Protein AF-A0A9X8VG04-F1 (afdb_monomer_lite)

pLDDT: mean 87.17, std 11.81, range [40.75, 97.5]

Foldseek 3Di:
DDDDDDDPDDPDDDDDPDDDPAPDDPQKGWRDACVPVNPVCPPDGTDIDGHDDPVVLVVVVPDDDDDDPPDDDDDDDPDDDDDDDDDD

Organism: Serratia marcescens (NCBI:txid615)

Secondary structure (DSSP, 8-state):
------PPPPPPPPP-------EEETTEEEEE-HHHHGGGGTT---EEEE---HHHHHHHTTPPP----S-------SSS--------

Radius of gyration: 20.87 Å; chains: 1; bounding box: 71×32×40 Å

Sequence (88 aa):
MNTTLTSPLAPNPRRITQRTRGQSHGPITRLMSPSDLGQVLKPFVFLDLFDADQRTMAMLANMPLHPHSGIATVTVPLEGAFHYEDPA

InterPro domains:
  IPR003829 Pirin, N-terminal domain [PF02678] (36-86)
  IPR011051 RmlC-like cupin domain superfamily [SSF51182] (18-87)
  IPR014710 RmlC-like jelly roll fold [G3DSA:2.60.120.10] (18-88)

Structure (mmCIF, N/CA/C/O backbone):
data_AF-A0A9X8VG04-F1
#
_entry.id   AF-A0A9X8VG04-F1
#
loop_
_atom_site.group_PDB
_atom_site.id
_atom_site.type_symbol
_atom_site.label_atom_id
_atom_site.label_alt_id
_atom_site.label_comp_id
_atom_site.label_asym_id
_atom_site.label_entity_id
_atom_site.label_seq_id
_atom_site.pdbx_PDB_ins_code
_atom_site.Cartn_x
_atom_site.Cartn_y
_atom_site.Cartn_z
_atom_site.occupancy
_atom_site.B_iso_or_equiv
_atom_site.auth_seq_id
_atom_site.auth_comp_id
_atom_site.auth_asym_id
_atom_site.auth_atom_id
_atom_site.pdbx_PDB_model_num
ATOM 1 N N . MET A 1 1 ? -55.087 -5.350 22.865 1.00 43.06 1 MET A N 1
ATOM 2 C CA . MET A 1 1 ? -53.653 -5.076 23.091 1.00 43.06 1 MET A CA 1
ATOM 3 C C . MET A 1 1 ? -53.003 -5.061 21.720 1.00 43.06 1 MET A C 1
ATOM 5 O O . MET A 1 1 ? -52.953 -6.112 21.099 1.00 43.06 1 MET A O 1
ATOM 9 N N . ASN A 1 2 ? -52.634 -3.889 21.196 1.00 40.75 2 ASN A N 1
ATOM 10 C CA . ASN A 1 2 ? -52.058 -3.784 19.854 1.00 40.75 2 ASN A CA 1
ATOM 11 C C . ASN A 1 2 ? -50.541 -3.700 19.972 1.00 40.75 2 ASN A C 1
ATOM 13 O O . ASN A 1 2 ? -50.003 -2.693 20.424 1.00 40.75 2 ASN A O 1
ATOM 17 N N . THR A 1 3 ? -49.873 -4.779 19.583 1.00 51.94 3 THR A N 1
ATOM 18 C CA . THR A 1 3 ? -48.417 -4.866 19.528 1.00 51.94 3 THR A CA 1
ATOM 19 C C . THR A 1 3 ? -47.944 -4.162 18.260 1.00 51.94 3 THR A C 1
ATOM 21 O O . THR A 1 3 ? -48.035 -4.704 17.161 1.00 51.94 3 THR A O 1
ATOM 24 N N . THR A 1 4 ? -47.480 -2.923 18.393 1.00 56.03 4 THR A N 1
ATOM 25 C CA . THR A 1 4 ? -46.771 -2.208 17.331 1.00 56.03 4 THR A CA 1
ATOM 26 C C . THR A 1 4 ? -45.419 -2.882 17.108 1.00 56.03 4 THR A C 1
ATOM 28 O O . THR A 1 4 ? -44.536 -2.827 17.959 1.00 56.03 4 THR A O 1
ATOM 31 N N . LEU A 1 5 ? -45.259 -3.544 15.962 1.00 61.09 5 LEU A N 1
ATOM 32 C CA . LEU A 1 5 ? -43.967 -4.045 15.503 1.00 61.09 5 LEU A CA 1
ATOM 33 C C . LEU A 1 5 ? -43.139 -2.851 15.013 1.00 61.09 5 LEU A C 1
ATOM 35 O O . LEU A 1 5 ? -43.412 -2.282 13.957 1.00 61.09 5 LEU A O 1
ATOM 39 N N . THR A 1 6 ? -42.145 -2.447 15.799 1.00 60.50 6 THR A N 1
ATOM 40 C CA . THR A 1 6 ? -41.164 -1.435 15.400 1.00 60.50 6 THR A CA 1
ATOM 41 C C . THR A 1 6 ? -40.332 -1.991 14.244 1.00 60.50 6 THR A C 1
ATOM 43 O O . THR A 1 6 ? -39.575 -2.943 14.423 1.00 60.50 6 THR A O 1
ATOM 46 N N . SER A 1 7 ? -40.478 -1.413 13.049 1.00 67.44 7 SER A N 1
ATOM 47 C CA . SER A 1 7 ? -39.602 -1.716 11.913 1.00 67.44 7 SER A CA 1
ATOM 48 C C . SER A 1 7 ? -38.154 -1.380 12.290 1.00 67.44 7 SER A C 1
ATOM 50 O O . SER A 1 7 ? -37.924 -0.293 12.831 1.00 67.44 7 SER A O 1
ATOM 52 N N . PRO A 1 8 ? -37.163 -2.246 12.008 1.00 69.44 8 PRO A N 1
ATOM 53 C CA . PRO A 1 8 ? -35.769 -1.888 12.221 1.00 69.44 8 PRO A CA 1
ATOM 54 C C . PRO A 1 8 ? -35.444 -0.652 11.375 1.00 69.44 8 PRO A C 1
ATOM 56 O O . PRO A 1 8 ? -35.729 -0.612 10.176 1.00 69.44 8 PRO A O 1
ATOM 59 N N . LEU A 1 9 ? -34.892 0.382 12.015 1.00 69.44 9 LEU A N 1
ATOM 60 C CA . LEU A 1 9 ? -34.375 1.562 11.328 1.00 69.44 9 LEU A CA 1
ATOM 61 C C . LEU A 1 9 ? -33.322 1.095 10.317 1.00 69.44 9 LEU A C 1
ATOM 63 O O . LEU A 1 9 ? -32.362 0.421 10.695 1.00 69.44 9 LEU A O 1
ATOM 67 N N . ALA A 1 10 ? -33.504 1.439 9.040 1.00 73.06 10 ALA A N 1
ATOM 68 C CA . ALA A 1 10 ? -32.487 1.192 8.027 1.00 73.06 10 ALA A CA 1
ATOM 69 C C . ALA A 1 10 ? -31.164 1.829 8.495 1.00 73.06 10 ALA A C 1
ATOM 71 O O . ALA A 1 10 ? -31.178 2.983 8.942 1.00 73.06 10 ALA A O 1
ATOM 72 N N . PRO A 1 11 ? -30.032 1.106 8.446 1.00 74.56 11 PRO A N 1
ATOM 73 C CA . PRO A 1 11 ? -28.767 1.646 8.913 1.00 74.56 11 PRO A CA 1
ATOM 74 C C . PRO A 1 11 ? -28.438 2.914 8.125 1.00 74.56 11 PRO A C 1
ATOM 76 O O . PRO A 1 11 ? -28.479 2.928 6.894 1.00 74.56 11 PRO A O 1
ATOM 79 N N . ASN A 1 12 ? -28.129 3.990 8.850 1.00 80.88 12 ASN A N 1
ATOM 80 C CA . ASN A 1 12 ? -27.702 5.250 8.255 1.00 80.88 12 ASN A CA 1
ATOM 81 C C . ASN A 1 12 ? -26.498 4.962 7.335 1.00 80.88 12 ASN A C 1
ATOM 83 O O . ASN A 1 12 ? -25.544 4.323 7.798 1.00 80.88 12 ASN A O 1
ATOM 87 N N . PRO A 1 13 ? -26.521 5.355 6.047 1.00 86.25 13 PRO A N 1
ATOM 88 C CA . PRO A 1 13 ? -25.433 5.042 5.131 1.00 86.25 13 PRO A CA 1
ATOM 89 C C . PRO A 1 13 ? -24.099 5.546 5.686 1.00 86.25 13 PRO A C 1
ATOM 91 O O . PRO A 1 13 ? -23.984 6.689 6.141 1.00 86.25 13 PRO A O 1
ATOM 94 N N . ARG A 1 14 ? -23.072 4.685 5.651 1.00 88.75 14 ARG A N 1
ATOM 95 C CA . ARG A 1 14 ? -21.724 5.073 6.082 1.00 88.75 14 ARG A CA 1
ATOM 96 C C . ARG A 1 14 ? -21.245 6.239 5.222 1.00 88.75 14 ARG A C 1
ATOM 98 O O . ARG A 1 14 ? -21.228 6.151 3.996 1.00 88.75 14 ARG A O 1
ATOM 105 N N . ARG A 1 15 ? -20.865 7.337 5.874 1.00 90.44 15 ARG A N 1
ATOM 106 C CA . ARG A 1 15 ? -20.335 8.523 5.196 1.00 90.44 15 ARG A CA 1
ATOM 107 C C . ARG A 1 15 ? -18.910 8.264 4.715 1.00 90.44 15 ARG A C 1
ATOM 109 O O . ARG A 1 15 ? -18.152 7.545 5.360 1.00 90.44 15 ARG A O 1
ATOM 116 N N . ILE A 1 16 ? -18.550 8.885 3.595 1.00 92.06 16 ILE A N 1
ATOM 117 C CA . ILE A 1 16 ? -17.169 8.905 3.112 1.00 92.06 16 ILE A CA 1
ATOM 118 C C . ILE A 1 16 ? -16.384 9.889 3.981 1.00 92.06 16 ILE A C 1
ATOM 120 O O . ILE A 1 16 ? -16.653 11.087 3.940 1.00 92.06 16 ILE A O 1
ATOM 124 N N . THR A 1 17 ? -15.426 9.384 4.754 1.00 88.69 17 THR A N 1
ATOM 125 C CA . THR A 1 17 ? -14.583 10.211 5.633 1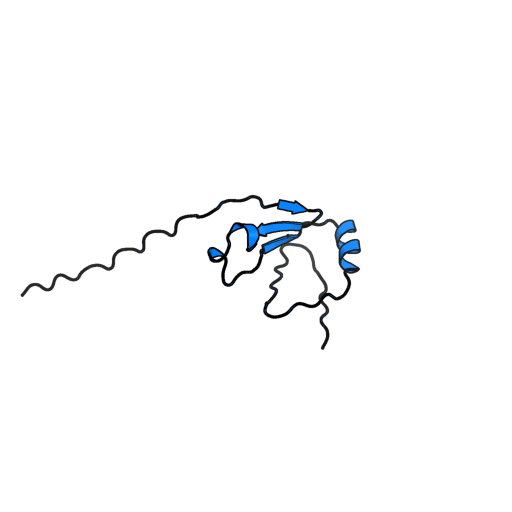.00 88.69 17 THR A CA 1
ATOM 126 C C . THR A 1 17 ? -13.511 10.970 4.852 1.00 88.69 17 THR A C 1
ATOM 128 O O . THR A 1 17 ? -13.211 12.113 5.177 1.00 88.69 17 THR A O 1
ATOM 131 N N . GLN A 1 18 ? -12.947 10.357 3.805 1.00 91.19 18 GLN A N 1
ATOM 132 C CA . GLN A 1 18 ? -11.871 10.945 3.008 1.00 91.19 18 GLN A CA 1
ATOM 133 C C . GLN A 1 18 ? -11.916 10.450 1.560 1.00 91.19 18 GLN A C 1
ATOM 135 O O . GLN A 1 18 ? -12.254 9.299 1.288 1.00 91.19 18 GLN A O 1
ATOM 140 N N . ARG A 1 19 ? -11.541 11.331 0.627 1.0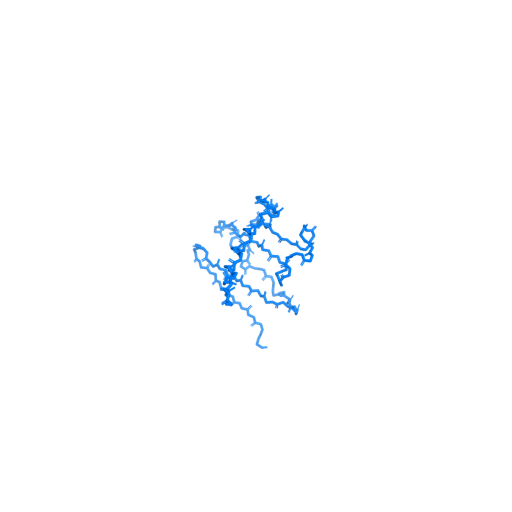0 94.81 19 ARG A N 1
ATOM 141 C CA . ARG A 1 19 ? -11.228 10.999 -0.769 1.00 94.81 19 ARG A C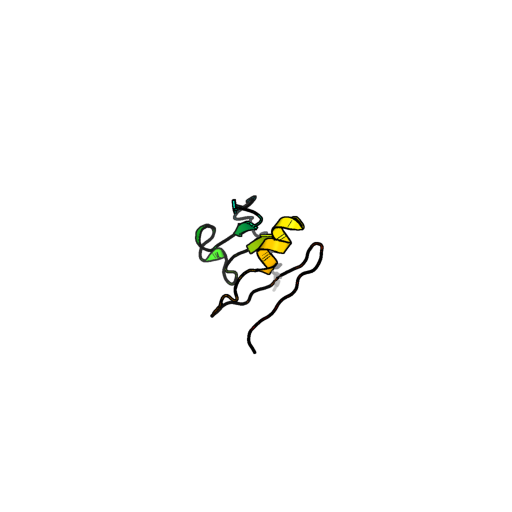A 1
ATOM 142 C C . ARG A 1 19 ? -9.842 11.543 -1.069 1.00 94.81 19 ARG A C 1
ATOM 144 O O . ARG A 1 19 ? -9.574 12.706 -0.792 1.00 94.81 19 ARG A O 1
ATOM 151 N N . THR A 1 20 ? -8.975 10.715 -1.628 1.00 94.69 20 THR A N 1
ATOM 152 C CA . THR A 1 20 ? -7.590 11.086 -1.922 1.00 94.69 20 THR A CA 1
ATOM 153 C C . THR A 1 20 ? -7.144 10.442 -3.228 1.00 94.69 20 THR A C 1
ATOM 155 O O . THR A 1 20 ? -7.665 9.397 -3.614 1.00 94.69 20 THR A O 1
ATOM 158 N N . ARG A 1 21 ? -6.201 11.090 -3.919 1.00 95.81 21 ARG A N 1
ATOM 159 C CA . ARG A 1 21 ? -5.449 10.491 -5.034 1.00 95.81 21 ARG A CA 1
ATOM 160 C C . ARG A 1 21 ? -4.156 9.815 -4.559 1.00 95.81 21 ARG A C 1
ATOM 162 O O . ARG A 1 21 ? -3.468 9.209 -5.367 1.00 95.81 21 ARG A O 1
ATOM 169 N N . GLY A 1 22 ? -3.856 9.913 -3.264 1.00 96.00 22 GLY A N 1
ATOM 170 C CA . GLY A 1 22 ? -2.614 9.455 -2.664 1.00 96.00 22 GLY A CA 1
ATOM 171 C C . GLY A 1 22 ? -1.460 10.441 -2.826 1.00 96.00 22 GLY A C 1
ATOM 172 O O . GLY A 1 22 ? -1.629 11.550 -3.337 1.00 96.00 22 GLY A O 1
ATOM 173 N N . GLN A 1 23 ? -0.289 10.026 -2.355 1.00 96.12 23 GLN A N 1
ATOM 174 C CA . GLN A 1 23 ? 0.980 10.725 -2.528 1.00 96.12 23 GLN A CA 1
ATOM 175 C C . GLN A 1 23 ? 1.959 9.790 -3.232 1.00 96.12 23 GLN A C 1
ATOM 177 O O . GLN A 1 23 ? 2.182 8.669 -2.776 1.00 96.12 23 GLN A O 1
ATOM 182 N N . SER A 1 24 ? 2.508 10.235 -4.359 1.00 95.38 24 SER A N 1
ATOM 183 C CA . SER A 1 24 ? 3.427 9.431 -5.163 1.00 95.38 24 SER A CA 1
ATOM 184 C C . SER A 1 24 ? 4.879 9.720 -4.804 1.00 95.38 24 SER A C 1
ATOM 186 O O . SER A 1 24 ? 5.279 10.868 -4.614 1.00 95.38 24 SER A O 1
ATOM 188 N N . HIS A 1 25 ? 5.677 8.663 -4.759 1.00 90.19 25 HIS A N 1
ATOM 189 C CA . HIS A 1 25 ? 7.119 8.698 -4.555 1.00 90.19 25 HIS A CA 1
ATOM 190 C C . HIS A 1 25 ? 7.738 7.578 -5.395 1.00 90.19 25 HIS A C 1
ATOM 192 O O . HIS A 1 25 ? 7.749 6.407 -5.010 1.00 90.19 25 HIS A O 1
ATOM 198 N N . GLY A 1 26 ? 8.206 7.956 -6.587 1.00 89.62 26 GLY A N 1
ATOM 199 C CA . GLY A 1 26 ? 8.635 7.008 -7.613 1.00 89.62 26 GLY A CA 1
ATOM 200 C C . GLY A 1 26 ? 7.459 6.150 -8.111 1.00 89.62 26 GLY A C 1
ATOM 201 O O . GLY A 1 26 ? 6.390 6.708 -8.354 1.00 89.62 26 GLY A O 1
ATOM 202 N N . PRO A 1 27 ? 7.623 4.820 -8.247 1.00 90.50 27 PRO A N 1
ATOM 203 C CA . PRO A 1 27 ? 6.578 3.920 -8.754 1.00 90.50 27 PRO A CA 1
ATOM 204 C C . PRO A 1 27 ? 5.465 3.608 -7.748 1.00 90.50 27 PRO A C 1
ATOM 206 O O . PRO A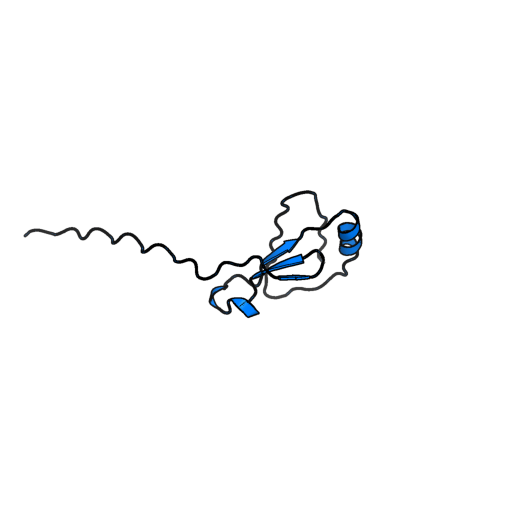 1 27 ? 4.566 2.820 -8.032 1.00 90.50 27 PRO A O 1
ATOM 209 N N . ILE A 1 28 ? 5.547 4.162 -6.539 1.00 93.25 28 ILE A N 1
ATOM 210 C CA . ILE A 1 28 ? 4.617 3.874 -5.453 1.00 93.25 28 ILE A CA 1
ATOM 211 C C . ILE A 1 28 ? 3.758 5.104 -5.220 1.00 93.25 28 ILE A C 1
ATOM 213 O O . ILE A 1 28 ? 4.279 6.181 -4.930 1.00 93.25 28 ILE A O 1
ATOM 217 N N . THR A 1 29 ? 2.443 4.927 -5.274 1.00 96.94 29 THR A N 1
ATOM 218 C CA . THR A 1 29 ? 1.468 5.905 -4.793 1.00 96.94 29 THR A CA 1
ATOM 219 C C . THR A 1 29 ? 0.843 5.400 -3.503 1.00 96.94 29 THR A C 1
ATOM 221 O O . THR A 1 29 ? 0.058 4.453 -3.518 1.00 96.94 29 THR A O 1
ATOM 224 N N . ARG A 1 30 ? 1.154 6.050 -2.377 1.00 97.50 30 ARG A N 1
ATOM 225 C CA . ARG A 1 30 ? 0.522 5.742 -1.093 1.00 97.50 30 ARG A CA 1
ATOM 226 C C . ARG A 1 30 ? -0.880 6.324 -1.044 1.00 97.50 30 ARG A C 1
ATOM 228 O O . ARG A 1 30 ? -1.044 7.542 -1.094 1.00 97.50 30 ARG A O 1
ATOM 235 N N . LEU A 1 31 ? -1.888 5.468 -0.912 1.00 97.06 31 LEU A N 1
ATOM 236 C CA . LEU A 1 31 ? -3.295 5.868 -0.859 1.00 97.06 31 LEU A CA 1
ATOM 237 C C . LEU A 1 31 ? -3.769 6.172 0.569 1.00 97.06 31 LEU A C 1
ATOM 239 O O . LEU A 1 31 ? -4.621 7.041 0.741 1.00 97.06 31 LEU A O 1
ATOM 243 N N . MET A 1 32 ? -3.234 5.478 1.578 1.00 95.81 32 MET A N 1
ATOM 244 C CA . MET A 1 32 ? -3.546 5.706 3.000 1.00 95.81 32 MET A CA 1
ATOM 245 C C . MET A 1 32 ? -2.465 5.134 3.931 1.00 95.81 32 MET A C 1
ATOM 247 O O . MET A 1 32 ? -1.735 4.214 3.551 1.00 95.81 32 MET A O 1
ATOM 251 N N . SER A 1 33 ? -2.384 5.663 5.153 1.00 95.69 33 SER A N 1
ATOM 252 C CA . SER A 1 33 ? -1.400 5.346 6.196 1.00 95.69 33 SER A CA 1
ATOM 253 C C . SER A 1 33 ? -1.871 5.825 7.580 1.00 95.69 33 SER A C 1
ATOM 255 O O . SER A 1 33 ? -2.787 6.636 7.689 1.00 95.69 33 SER A O 1
ATOM 257 N N . PRO A 1 34 ? -1.238 5.434 8.696 1.00 95.38 34 PRO A N 1
ATOM 258 C CA . PRO A 1 34 ? -1.674 5.909 10.006 1.00 95.38 34 PRO A CA 1
ATOM 259 C C . PRO A 1 34 ? -1.369 7.403 10.199 1.00 95.38 34 PRO A C 1
ATOM 261 O O . PRO A 1 34 ? -2.017 8.052 11.016 1.00 95.38 34 PRO A O 1
ATOM 264 N N . SER A 1 35 ? -0.423 7.957 9.432 1.00 93.06 35 SER A N 1
ATOM 265 C CA . SER A 1 35 ? -0.087 9.385 9.438 1.00 93.06 35 SER A CA 1
ATOM 266 C C . SER A 1 35 ? -1.186 10.267 8.836 1.00 93.06 35 SER A C 1
ATOM 268 O O . SER A 1 35 ? -1.210 11.458 9.131 1.00 93.06 35 SER A O 1
ATOM 270 N N . ASP A 1 36 ? -2.088 9.708 8.017 1.00 89.94 36 ASP A N 1
ATOM 271 C CA . ASP A 1 36 ? -3.249 10.430 7.478 1.00 89.94 36 ASP A CA 1
ATOM 272 C C . ASP A 1 36 ? -4.535 10.166 8.276 1.00 89.94 36 ASP A C 1
ATOM 274 O O . ASP A 1 36 ? -5.162 11.109 8.755 1.00 89.94 36 ASP A O 1
ATOM 278 N N . LEU A 1 37 ? -4.927 8.901 8.447 1.00 92.69 37 LEU A N 1
ATOM 279 C CA . LEU A 1 37 ? -6.240 8.520 8.986 1.00 92.69 37 LEU A CA 1
ATOM 280 C C . LEU A 1 37 ? -6.209 8.005 10.435 1.00 92.69 37 LEU A C 1
ATOM 282 O O . LEU A 1 37 ? -7.261 7.753 11.034 1.00 92.69 37 LEU A O 1
ATOM 286 N N . GLY A 1 38 ? -5.024 7.845 11.030 1.00 94.06 38 GLY A N 1
ATOM 287 C CA . GLY A 1 38 ? -4.863 7.420 12.419 1.00 94.06 38 GLY A CA 1
ATOM 288 C C . GLY A 1 38 ? -5.575 6.100 12.740 1.00 94.06 38 GLY A C 1
ATOM 289 O O . GLY A 1 38 ? -5.471 5.110 12.020 1.00 94.06 38 GLY A O 1
ATOM 290 N N . GLN A 1 39 ? -6.311 6.071 13.856 1.00 95.19 39 GLN A N 1
ATOM 291 C CA . GLN A 1 39 ? -6.966 4.853 14.358 1.00 95.19 39 GLN A CA 1
ATOM 292 C C . GLN A 1 39 ? -8.167 4.395 13.520 1.00 95.19 39 GLN A C 1
ATOM 294 O O . GLN A 1 39 ? -8.550 3.231 13.624 1.00 95.19 39 GLN A O 1
ATOM 299 N N . VAL A 1 40 ? -8.740 5.267 12.681 1.00 92.56 40 VAL A N 1
ATOM 300 C CA . VAL A 1 40 ? -9.862 4.912 11.789 1.00 92.56 40 VAL A CA 1
ATOM 301 C C . VAL A 1 40 ? -9.449 3.833 10.786 1.00 92.56 40 VAL A C 1
ATOM 303 O O . VAL A 1 40 ? -10.293 3.076 10.315 1.00 92.56 40 VAL A O 1
ATOM 306 N N . LEU A 1 41 ? -8.149 3.743 10.495 1.00 93.38 41 LEU A N 1
ATOM 307 C CA . LEU A 1 41 ? -7.592 2.796 9.542 1.00 93.38 41 LEU A CA 1
ATOM 308 C C . LEU A 1 41 ? -7.595 1.350 10.047 1.00 93.38 41 LEU A C 1
ATOM 310 O O . LEU A 1 41 ? -7.545 0.426 9.239 1.00 93.38 41 LEU A O 1
ATOM 314 N N . LYS A 1 42 ? -7.658 1.129 11.366 1.00 95.00 42 LYS A N 1
ATOM 315 C CA . LYS A 1 42 ? -7.536 -0.215 11.938 1.00 95.00 42 LYS A CA 1
ATOM 316 C C . LYS A 1 42 ? -8.605 -1.164 11.371 1.00 95.00 42 LYS A C 1
ATOM 318 O O . LYS A 1 42 ? -9.775 -0.788 11.294 1.00 95.00 42 LYS A O 1
ATOM 323 N N . PRO A 1 43 ? -8.228 -2.406 11.018 1.00 95.31 43 PRO A N 1
ATOM 324 C CA . PRO A 1 43 ? -6.936 -3.058 11.278 1.00 95.31 43 PRO A CA 1
ATOM 325 C C . PRO A 1 43 ? -5.853 -2.822 10.205 1.00 95.31 43 PRO A C 1
ATOM 327 O O . PRO A 1 43 ? -4.788 -3.425 10.286 1.00 95.31 43 PRO A O 1
ATOM 330 N N . PHE A 1 44 ? -6.098 -1.979 9.202 1.00 96.25 44 PHE A N 1
ATOM 331 C CA . PHE A 1 44 ? -5.144 -1.722 8.124 1.00 96.25 44 PHE A CA 1
ATOM 332 C C . PHE A 1 44 ? -4.012 -0.788 8.571 1.00 96.25 44 PHE A C 1
ATOM 334 O O . PHE A 1 44 ? -4.203 0.085 9.422 1.00 96.25 44 PHE A O 1
ATOM 341 N N . VAL A 1 45 ? -2.826 -0.983 7.985 1.00 96.12 45 VAL A N 1
ATOM 342 C CA . VAL A 1 45 ? -1.615 -0.215 8.316 1.00 96.12 45 VAL A CA 1
ATOM 343 C C . VAL A 1 45 ? -1.269 0.767 7.200 1.00 96.12 45 VAL A C 1
ATOM 345 O O . VAL A 1 45 ? -1.055 1.933 7.487 1.00 96.12 45 VAL A O 1
ATOM 348 N N . PHE A 1 46 ? -1.278 0.355 5.932 1.00 96.06 46 PHE A N 1
ATOM 349 C CA . PHE A 1 46 ? -1.198 1.256 4.777 1.00 96.06 46 PHE A CA 1
ATOM 350 C C . PHE A 1 46 ? -1.742 0.565 3.522 1.00 96.06 46 PHE A C 1
ATOM 352 O O . PHE A 1 46 ? -1.952 -0.649 3.520 1.00 96.06 46 PHE A O 1
ATOM 359 N N . LEU A 1 47 ? -1.966 1.342 2.462 1.00 97.12 47 LEU A N 1
ATOM 360 C CA . LEU A 1 47 ? -2.267 0.831 1.124 1.00 97.12 47 LEU A CA 1
ATOM 361 C C . LEU A 1 47 ? -1.455 1.596 0.089 1.00 97.12 47 LEU A C 1
ATOM 363 O O . LEU A 1 47 ? -1.529 2.825 0.022 1.00 97.12 47 LEU A O 1
ATOM 367 N N . ASP A 1 48 ? -0.754 0.838 -0.742 1.00 96.56 48 ASP A N 1
ATOM 368 C CA . ASP A 1 48 ? 0.014 1.341 -1.869 1.00 96.56 48 ASP A CA 1
ATOM 369 C C . ASP A 1 48 ? -0.564 0.849 -3.184 1.00 96.56 48 ASP A C 1
ATOM 371 O O . ASP A 1 48 ? -0.984 -0.302 -3.306 1.00 96.56 48 ASP A O 1
ATOM 375 N N . LEU A 1 49 ? -0.520 1.728 -4.178 1.00 95.81 49 LEU A N 1
ATOM 376 C CA . LEU A 1 49 ? -0.633 1.374 -5.580 1.00 95.81 49 LEU A CA 1
ATOM 377 C C . LEU A 1 49 ? 0.769 1.397 -6.188 1.00 95.81 49 LEU A C 1
ATOM 379 O O . LEU A 1 49 ? 1.427 2.439 -6.190 1.00 95.81 49 LEU A O 1
ATOM 383 N N . PHE A 1 50 ? 1.202 0.251 -6.698 1.00 92.31 50 PHE A N 1
ATOM 384 C CA . PHE A 1 50 ? 2.433 0.128 -7.465 1.00 92.31 50 PHE A CA 1
ATOM 385 C C . PHE A 1 50 ? 2.095 0.250 -8.946 1.00 92.31 50 PHE A C 1
ATOM 387 O O . PHE A 1 50 ? 1.301 -0.534 -9.460 1.00 92.31 50 PHE A O 1
ATOM 394 N N . ASP A 1 51 ? 2.703 1.224 -9.611 1.00 91.25 51 ASP A N 1
ATOM 395 C CA . ASP A 1 51 ? 2.637 1.395 -11.058 1.00 91.25 51 ASP A CA 1
ATOM 396 C C . ASP A 1 51 ? 4.062 1.609 -11.568 1.00 91.25 51 ASP A C 1
ATOM 398 O O . ASP A 1 51 ? 4.717 2.611 -11.263 1.00 91.25 51 ASP A O 1
ATOM 402 N N . ALA A 1 52 ? 4.589 0.601 -12.253 1.00 83.81 52 ALA A N 1
ATOM 403 C CA . ALA A 1 52 ? 5.973 0.591 -12.681 1.00 83.81 52 ALA A CA 1
ATOM 404 C C . ALA A 1 52 ? 6.132 -0.111 -14.023 1.00 83.81 52 ALA A C 1
ATOM 406 O O . ALA A 1 52 ? 5.619 -1.205 -14.255 1.00 83.81 52 ALA A O 1
ATOM 407 N N . ASP A 1 53 ? 6.926 0.518 -14.883 1.00 86.19 53 ASP A N 1
ATOM 408 C CA . ASP A 1 53 ? 7.358 -0.061 -16.143 1.00 86.19 53 ASP A CA 1
ATOM 409 C C . ASP A 1 53 ? 8.376 -1.198 -15.932 1.00 86.19 53 ASP A C 1
ATOM 411 O O . ASP A 1 53 ? 8.871 -1.448 -14.828 1.00 86.19 53 ASP A O 1
ATOM 415 N N . GLN A 1 54 ? 8.737 -1.890 -17.017 1.00 82.06 54 GLN A N 1
ATOM 416 C CA . GLN A 1 54 ? 9.715 -2.985 -16.970 1.00 82.06 54 GLN A CA 1
ATOM 417 C C . GLN A 1 54 ? 11.060 -2.561 -16.366 1.00 82.06 54 GLN A C 1
ATOM 419 O O . GLN A 1 54 ? 11.691 -3.336 -15.647 1.00 82.06 54 GLN A O 1
ATOM 424 N N . ARG A 1 55 ? 11.503 -1.326 -16.631 1.00 83.50 55 ARG A N 1
ATOM 425 C CA . ARG A 1 55 ? 12.768 -0.808 -16.101 1.00 83.50 55 ARG A CA 1
ATOM 426 C C . ARG A 1 55 ? 12.708 -0.666 -14.582 1.00 83.50 55 ARG A C 1
ATOM 428 O O . ARG A 1 55 ? 13.664 -1.009 -13.890 1.00 83.50 55 ARG A O 1
ATOM 435 N N . THR A 1 56 ? 11.590 -0.173 -14.070 1.00 83.62 56 THR A N 1
ATOM 436 C CA . THR A 1 56 ? 11.371 0.015 -12.639 1.00 83.62 56 THR A CA 1
ATOM 437 C C . THR A 1 56 ? 11.131 -1.317 -11.931 1.00 83.62 56 THR A C 1
ATOM 439 O O . THR A 1 56 ? 11.651 -1.525 -10.838 1.00 83.62 56 THR A O 1
ATOM 442 N N . MET A 1 57 ? 10.456 -2.266 -12.584 1.00 82.00 57 MET A N 1
ATOM 443 C CA . MET A 1 57 ? 10.353 -3.649 -12.107 1.00 82.00 57 MET A CA 1
ATOM 444 C C . MET A 1 57 ? 11.722 -4.320 -11.969 1.00 82.00 57 MET A C 1
ATOM 446 O O . MET A 1 57 ? 11.986 -4.950 -10.951 1.00 82.00 57 MET A O 1
ATOM 450 N N . ALA A 1 58 ? 12.632 -4.132 -12.930 1.00 81.88 58 ALA A N 1
ATOM 451 C CA . ALA A 1 58 ? 13.990 -4.674 -12.835 1.00 81.88 58 ALA A CA 1
ATOM 452 C C . ALA A 1 58 ? 14.783 -4.094 -11.648 1.00 81.88 58 ALA A C 1
ATOM 454 O O . ALA A 1 58 ? 15.579 -4.795 -11.030 1.00 81.88 58 ALA A O 1
ATOM 455 N N . MET A 1 59 ? 14.548 -2.826 -11.297 1.00 79.62 59 MET A N 1
ATOM 456 C CA . MET A 1 59 ? 15.127 -2.214 -10.096 1.00 79.62 59 MET A CA 1
ATOM 457 C C . MET A 1 59 ? 14.531 -2.809 -8.813 1.00 79.62 59 MET A C 1
ATOM 459 O O . MET A 1 59 ? 15.268 -3.105 -7.875 1.00 79.62 59 MET A O 1
ATOM 463 N N . LEU A 1 60 ? 13.208 -3.000 -8.772 1.00 80.06 60 LEU A N 1
ATOM 464 C CA . LEU A 1 60 ? 12.505 -3.575 -7.620 1.00 80.06 60 LEU A CA 1
ATOM 465 C C . LEU A 1 60 ? 12.820 -5.061 -7.413 1.00 80.06 60 LEU A C 1
ATOM 467 O O . LEU A 1 60 ? 12.838 -5.516 -6.274 1.00 80.06 60 LEU A O 1
ATOM 471 N N . ALA A 1 61 ? 13.145 -5.797 -8.478 1.00 80.69 61 ALA A N 1
ATOM 472 C CA . ALA A 1 61 ? 13.603 -7.185 -8.397 1.00 80.69 61 ALA A CA 1
ATOM 473 C C . ALA A 1 61 ? 14.892 -7.347 -7.569 1.00 80.69 61 ALA A C 1
ATOM 475 O O . ALA A 1 61 ? 15.161 -8.431 -7.065 1.00 80.69 61 ALA A O 1
ATOM 476 N N . ASN A 1 62 ? 15.659 -6.266 -7.390 1.00 81.25 62 ASN A N 1
ATOM 477 C CA . ASN A 1 62 ? 16.857 -6.234 -6.553 1.00 81.25 62 ASN A CA 1
ATOM 478 C C . ASN A 1 62 ? 16.591 -5.664 -5.148 1.00 81.25 62 ASN A C 1
ATOM 480 O O . ASN A 1 62 ? 17.545 -5.305 -4.450 1.00 81.25 62 ASN A O 1
ATOM 484 N N . MET A 1 63 ? 15.327 -5.520 -4.722 1.00 82.75 63 MET A N 1
ATOM 485 C CA . MET A 1 63 ? 15.042 -5.109 -3.348 1.00 82.75 63 MET A CA 1
ATOM 486 C C . MET A 1 63 ? 15.614 -6.143 -2.372 1.00 82.75 63 MET A C 1
ATOM 488 O O . MET A 1 63 ? 15.328 -7.333 -2.506 1.00 82.75 63 MET A O 1
ATOM 492 N N . PRO A 1 64 ? 16.404 -5.711 -1.373 1.00 88.06 64 PRO A N 1
ATOM 493 C CA . PRO A 1 64 ? 16.923 -6.627 -0.379 1.00 88.06 64 PRO A CA 1
ATOM 494 C C . PRO A 1 64 ? 15.775 -7.216 0.442 1.00 88.06 64 PRO A C 1
ATOM 496 O O . PRO A 1 64 ? 14.741 -6.571 0.668 1.00 88.06 64 PRO A O 1
ATOM 499 N N . LEU A 1 65 ? 16.001 -8.430 0.941 1.00 90.31 65 LEU A N 1
ATOM 500 C CA . LEU A 1 65 ? 15.149 -9.026 1.956 1.00 90.31 65 LEU A CA 1
ATOM 501 C C . LEU A 1 65 ? 14.995 -8.040 3.123 1.00 90.31 65 LEU A C 1
ATOM 503 O O . LEU A 1 65 ? 15.986 -7.559 3.678 1.00 90.31 65 LEU A O 1
ATOM 507 N N . HIS A 1 66 ? 13.752 -7.734 3.486 1.00 93.31 66 HIS A N 1
ATOM 508 C CA . HIS A 1 66 ? 13.443 -6.775 4.538 1.00 93.31 66 HIS A CA 1
ATOM 509 C C . HIS A 1 66 ? 12.347 -7.338 5.459 1.00 93.31 66 HIS A C 1
ATOM 511 O O . HIS A 1 66 ? 11.310 -7.796 4.976 1.00 93.31 66 HIS A O 1
ATOM 517 N N . PRO A 1 67 ? 12.571 -7.351 6.784 1.00 94.12 67 PRO A N 1
ATOM 518 C CA . PRO A 1 67 ? 11.675 -8.014 7.721 1.00 94.12 67 PRO A CA 1
ATOM 519 C C . PRO A 1 67 ? 10.424 -7.182 8.018 1.00 94.12 67 PRO A C 1
ATOM 521 O O . PRO A 1 67 ? 10.477 -5.954 8.091 1.00 94.12 67 PRO A O 1
ATOM 524 N N . HIS A 1 68 ? 9.323 -7.877 8.306 1.00 94.69 68 HIS A N 1
ATOM 525 C CA . HIS A 1 68 ? 8.091 -7.313 8.861 1.00 94.69 68 HIS A CA 1
ATOM 526 C C . HIS A 1 68 ? 7.685 -8.105 10.107 1.00 94.69 68 HIS A C 1
ATOM 528 O O . HIS A 1 68 ? 7.898 -9.312 10.175 1.00 94.69 68 HIS A O 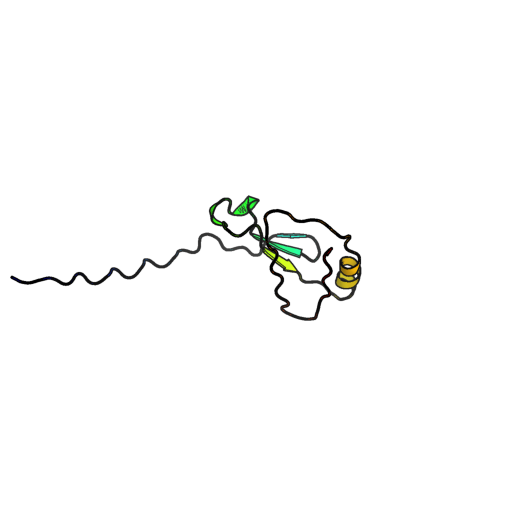1
ATOM 534 N N . SER A 1 69 ? 7.102 -7.438 11.105 1.00 95.50 69 SER A N 1
ATOM 535 C CA . SER A 1 69 ? 6.607 -8.077 12.331 1.00 95.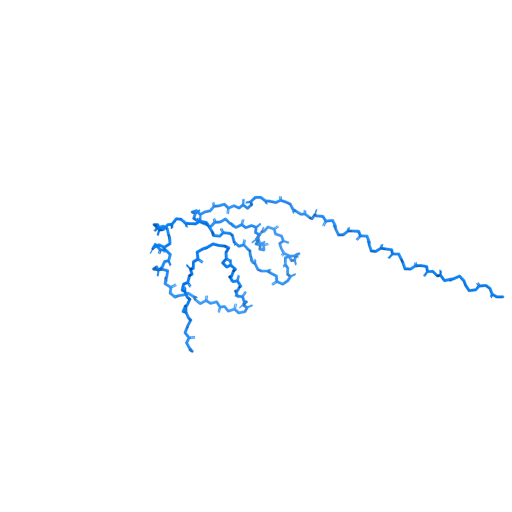50 69 SER A CA 1
ATOM 536 C C . SER A 1 69 ? 5.284 -7.451 12.762 1.00 95.50 69 SER A C 1
ATOM 538 O O . SER A 1 69 ? 5.090 -6.244 12.624 1.00 95.50 69 SER A O 1
ATOM 540 N N . GLY A 1 70 ? 4.364 -8.273 13.275 1.00 95.62 70 GLY A N 1
ATOM 541 C CA . GLY A 1 70 ? 3.069 -7.820 13.796 1.00 95.62 70 GLY A CA 1
ATOM 542 C C . GLY A 1 70 ? 2.070 -7.338 12.738 1.00 95.62 70 GLY A C 1
ATOM 543 O O . GLY A 1 70 ? 1.051 -6.751 13.097 1.00 95.62 70 GLY A O 1
ATOM 544 N N . ILE A 1 71 ? 2.346 -7.578 11.453 1.00 95.81 71 ILE A N 1
ATOM 545 C CA . ILE A 1 71 ? 1.477 -7.214 10.331 1.00 95.81 71 ILE A CA 1
ATOM 546 C C . ILE A 1 71 ? 1.367 -8.369 9.337 1.00 95.81 71 ILE A C 1
ATOM 548 O O . ILE A 1 71 ? 2.225 -9.249 9.296 1.00 95.81 71 ILE A O 1
ATOM 552 N N . ALA A 1 72 ? 0.321 -8.328 8.518 1.00 96.06 72 ALA A N 1
ATOM 553 C CA . ALA A 1 72 ? 0.193 -9.154 7.328 1.00 96.06 72 ALA A CA 1
ATOM 554 C C . ALA A 1 72 ? 0.228 -8.251 6.093 1.00 96.06 72 ALA A C 1
ATOM 556 O O . ALA A 1 72 ? -0.390 -7.183 6.087 1.00 96.06 72 ALA A O 1
ATOM 557 N N . THR A 1 73 ? 0.916 -8.704 5.050 1.00 95.38 73 THR A N 1
ATOM 558 C CA . THR A 1 73 ? 0.959 -8.023 3.755 1.00 95.38 73 THR A CA 1
ATOM 559 C C . THR A 1 73 ? 0.081 -8.781 2.773 1.00 95.38 73 THR A C 1
ATOM 561 O O . THR A 1 73 ? 0.204 -9.995 2.632 1.00 95.38 73 THR A O 1
ATOM 564 N N . VAL A 1 74 ? -0.808 -8.061 2.091 1.00 96.00 74 VAL A N 1
ATOM 565 C CA . VAL A 1 74 ? -1.623 -8.600 0.999 1.00 96.00 74 VAL A CA 1
ATOM 566 C C . VAL A 1 74 ? -1.263 -7.841 -0.267 1.00 96.00 74 VAL A C 1
ATOM 568 O O . VAL A 1 74 ? -1.474 -6.632 -0.343 1.00 96.00 74 VAL A O 1
ATOM 571 N N . THR A 1 75 ? -0.750 -8.562 -1.260 1.00 93.75 75 THR A N 1
ATOM 572 C CA . THR A 1 75 ? -0.423 -8.015 -2.581 1.00 93.75 75 THR A CA 1
ATOM 573 C C . THR A 1 75 ? -1.428 -8.541 -3.596 1.00 93.75 75 THR A C 1
ATOM 575 O O . THR A 1 75 ? -1.588 -9.752 -3.739 1.00 93.75 75 THR A O 1
ATOM 578 N N . VAL A 1 76 ? -2.109 -7.636 -4.301 1.00 94.69 76 VAL A N 1
ATOM 579 C CA . VAL A 1 76 ? -3.076 -7.981 -5.353 1.00 94.69 76 VAL A CA 1
ATOM 580 C C . VAL A 1 76 ? -2.492 -7.569 -6.707 1.00 94.69 76 VAL A C 1
ATOM 582 O O . VAL A 1 76 ? -2.401 -6.368 -6.966 1.00 94.69 76 VAL A O 1
ATOM 585 N N . PRO A 1 77 ? -2.087 -8.517 -7.573 1.00 91.88 77 PRO A N 1
ATOM 586 C CA . PRO A 1 77 ? -1.636 -8.181 -8.916 1.00 91.88 77 PRO A CA 1
ATOM 587 C C . PRO A 1 77 ? -2.837 -7.731 -9.754 1.00 91.88 77 PRO A C 1
ATOM 589 O O . PRO A 1 77 ? -3.796 -8.483 -9.924 1.00 91.88 77 PRO A O 1
ATOM 592 N N . LEU A 1 78 ? -2.794 -6.495 -10.252 1.00 93.06 78 LEU A N 1
ATOM 593 C CA . LEU A 1 78 ? -3.804 -5.979 -11.184 1.00 93.06 78 LEU A CA 1
ATOM 594 C C . LEU A 1 78 ? -3.430 -6.306 -12.632 1.00 93.06 78 LEU A C 1
ATOM 596 O O . LEU A 1 78 ? -4.282 -6.725 -13.410 1.00 93.06 78 LEU A O 1
ATOM 600 N N . GLU A 1 79 ? -2.147 -6.161 -12.965 1.00 91.00 79 GLU A N 1
ATOM 601 C CA . GLU A 1 79 ? -1.563 -6.479 -14.266 1.00 91.00 79 GLU A CA 1
ATOM 602 C C . GLU A 1 79 ? -0.155 -7.066 -14.071 1.00 91.00 79 GLU A C 1
ATOM 604 O O . GLU A 1 79 ? 0.525 -6.768 -13.087 1.00 91.00 79 GLU A O 1
ATOM 609 N N . GLY A 1 80 ? 0.291 -7.902 -15.012 1.00 88.50 80 GLY A N 1
ATOM 610 C CA . GLY A 1 80 ? 1.616 -8.527 -14.969 1.00 88.50 80 GLY A CA 1
ATOM 611 C C . GLY A 1 80 ? 1.744 -9.683 -13.967 1.00 88.50 80 GLY A C 1
ATOM 612 O O . GLY A 1 80 ? 0.766 -10.342 -13.618 1.00 88.50 80 GLY A O 1
ATOM 613 N N . ALA A 1 81 ? 2.980 -9.963 -13.550 1.00 85.38 81 ALA A N 1
ATOM 614 C CA . ALA A 1 81 ? 3.326 -11.017 -12.598 1.00 85.38 81 ALA A CA 1
ATOM 615 C C . ALA A 1 81 ? 4.492 -10.566 -11.706 1.00 85.38 81 ALA A C 1
ATOM 617 O O . ALA A 1 81 ? 5.298 -9.728 -12.113 1.00 85.38 81 ALA A O 1
ATOM 618 N N . PHE A 1 82 ? 4.594 -11.139 -10.507 1.00 83.56 82 PHE A N 1
ATOM 619 C CA . PHE A 1 82 ? 5.699 -10.891 -9.583 1.00 83.56 82 PHE A CA 1
ATOM 620 C C . PHE A 1 82 ? 6.198 -12.198 -8.966 1.00 83.56 82 PHE A C 1
ATOM 622 O O . PHE A 1 82 ? 5.464 -13.185 -8.888 1.00 83.56 82 PHE A O 1
ATOM 629 N N . HIS A 1 83 ? 7.451 -12.185 -8.520 1.00 85.88 83 HIS A N 1
ATOM 630 C CA . HIS A 1 83 ? 8.026 -13.238 -7.692 1.00 85.88 83 HIS A CA 1
ATOM 631 C C . HIS A 1 83 ? 8.099 -12.761 -6.247 1.00 85.88 83 HIS A C 1
ATOM 633 O O . HIS A 1 83 ? 8.332 -11.581 -5.982 1.00 85.88 83 HIS A O 1
ATOM 639 N N . TYR A 1 84 ? 7.880 -13.688 -5.326 1.00 88.50 84 TYR A N 1
ATOM 640 C CA . TYR A 1 84 ? 7.941 -13.453 -3.896 1.00 88.50 84 TYR A CA 1
ATOM 641 C C . TYR A 1 84 ? 8.786 -14.547 -3.258 1.00 88.50 84 TYR A C 1
ATOM 643 O O . TYR A 1 84 ? 8.639 -15.719 -3.605 1.00 88.50 84 TYR A O 1
ATOM 651 N N . GLU A 1 85 ? 9.659 -14.139 -2.347 1.00 89.00 85 GLU A N 1
ATOM 652 C CA . GLU A 1 85 ? 10.513 -15.017 -1.561 1.00 89.00 85 GLU A CA 1
ATOM 653 C C . GLU A 1 85 ? 10.513 -14.516 -0.116 1.00 89.00 85 GLU A C 1
ATOM 655 O O . GLU A 1 85 ? 10.736 -13.326 0.137 1.00 89.00 85 GLU A O 1
ATOM 660 N N . ASP A 1 86 ? 10.254 -15.422 0.822 1.00 91.25 86 ASP A N 1
ATOM 661 C CA . ASP A 1 86 ? 10.399 -15.210 2.254 1.00 91.25 86 ASP A CA 1
ATOM 662 C C . ASP A 1 86 ? 11.315 -16.268 2.889 1.00 91.25 86 ASP A C 1
ATOM 664 O O . ASP A 1 86 ? 11.455 -17.376 2.366 1.00 91.25 86 ASP A O 1
ATOM 668 N N . PRO A 1 87 ? 11.994 -15.936 4.003 1.00 89.25 87 PRO A N 1
ATOM 669 C CA . PRO A 1 87 ? 12.772 -16.913 4.748 1.00 89.25 87 PRO A CA 1
ATOM 670 C C . PRO A 1 87 ? 11.859 -17.991 5.334 1.00 89.25 87 PRO A C 1
ATOM 672 O O . PRO A 1 87 ? 10.812 -17.667 5.896 1.00 89.25 87 PRO A O 1
ATOM 675 N N . ALA A 1 88 ? 12.297 -19.246 5.230 1.00 79.75 88 ALA A N 1
ATOM 676 C CA . ALA A 1 88 ? 11.641 -20.396 5.853 1.00 79.75 88 ALA A CA 1
ATOM 677 C C . ALA A 1 88 ? 11.715 -20.375 7.389 1.00 79.75 88 ALA A C 1
ATOM 679 O O . ALA A 1 88 ? 12.715 -19.848 7.937 1.00 79.75 88 ALA A O 1
#